Protein AF-A0AB39FQ74-F1 (afdb_monomer_lite)

Structure (mmCIF, N/CA/C/O backbone):
data_AF-A0AB39FQ74-F1
#
_entry.id   AF-A0AB39FQ74-F1
#
loop_
_atom_site.group_PDB
_atom_site.id
_atom_site.type_symbol
_atom_site.label_atom_id
_atom_site.label_alt_id
_atom_site.label_comp_id
_atom_site.label_asym_id
_atom_site.label_entity_id
_atom_site.label_seq_id
_atom_site.pdbx_PDB_ins_code
_atom_site.Cartn_x
_atom_site.Cartn_y
_atom_site.Cartn_z
_atom_site.occupancy
_atom_site.B_iso_or_equiv
_atom_site.auth_seq_id
_atom_site.auth_comp_id
_atom_site.auth_asym_id
_atom_site.auth_atom_id
_atom_site.pdbx_PDB_model_num
ATOM 1 N N . MET A 1 1 ? -8.337 16.599 7.264 1.00 49.94 1 MET A N 1
ATOM 2 C CA . MET A 1 1 ? -7.632 15.663 6.360 1.00 49.94 1 MET A CA 1
ATOM 3 C C . MET A 1 1 ? -7.646 14.293 7.018 1.00 49.94 1 MET A C 1
ATOM 5 O O . MET A 1 1 ? -7.022 14.133 8.057 1.00 49.94 1 MET A O 1
ATOM 9 N N . THR A 1 2 ? -8.428 13.347 6.501 1.00 59.84 2 THR A N 1
ATOM 10 C CA . THR A 1 2 ? -8.538 11.999 7.084 1.00 59.84 2 THR A CA 1
ATOM 11 C C . THR A 1 2 ? -7.344 11.161 6.641 1.00 59.84 2 THR A C 1
ATOM 13 O O . THR A 1 2 ? -7.044 11.108 5.448 1.00 59.84 2 THR A O 1
ATOM 16 N N . SER A 1 3 ? -6.651 10.530 7.587 1.00 83.25 3 SER A N 1
ATOM 17 C CA . SER A 1 3 ? -5.481 9.699 7.286 1.00 83.25 3 SER A CA 1
ATOM 18 C C . SER A 1 3 ? -5.881 8.425 6.526 1.00 83.25 3 SER A C 1
ATOM 20 O O . SER A 1 3 ? -6.978 7.899 6.721 1.00 83.25 3 SER A O 1
ATOM 22 N N . LEU A 1 4 ? -4.997 7.902 5.667 1.00 87.06 4 LEU A N 1
ATOM 23 C CA . LEU A 1 4 ? -5.242 6.660 4.914 1.00 87.06 4 LEU A CA 1
ATOM 24 C C . LEU A 1 4 ? -5.588 5.484 5.847 1.00 87.06 4 LEU A C 1
ATOM 26 O O . LEU A 1 4 ? -6.489 4.707 5.557 1.00 87.06 4 LEU A O 1
ATOM 30 N N . ALA A 1 5 ? -4.939 5.416 7.012 1.00 90.81 5 ALA A N 1
ATOM 31 C CA . ALA A 1 5 ? -5.208 4.414 8.041 1.00 90.81 5 ALA A CA 1
ATOM 32 C C . ALA A 1 5 ? -6.665 4.438 8.533 1.00 90.81 5 ALA A C 1
ATOM 34 O O . ALA A 1 5 ? -7.300 3.391 8.628 1.00 90.81 5 ALA A O 1
ATOM 35 N N . GLN A 1 6 ? -7.223 5.630 8.767 1.00 91.50 6 GLN A N 1
ATOM 36 C CA . GLN A 1 6 ? -8.623 5.784 9.169 1.00 91.50 6 GLN A CA 1
ATOM 37 C C . GLN A 1 6 ? -9.587 5.341 8.068 1.00 91.50 6 GLN A C 1
ATOM 39 O O . GLN A 1 6 ? -10.572 4.675 8.370 1.00 91.50 6 GLN A O 1
ATOM 44 N N . LYS A 1 7 ? -9.298 5.671 6.802 1.00 91.00 7 LYS A N 1
ATOM 45 C CA . LYS A 1 7 ? -10.137 5.246 5.670 1.00 91.00 7 LYS A CA 1
ATOM 46 C C . LYS A 1 7 ? -10.142 3.723 5.490 1.00 91.00 7 LYS A C 1
ATOM 48 O O . LYS A 1 7 ? -11.169 3.165 5.140 1.00 91.00 7 LYS A O 1
ATOM 53 N N . LEU A 1 8 ? -9.017 3.070 5.782 1.00 90.81 8 LEU A N 1
ATOM 54 C CA . LEU A 1 8 ? -8.868 1.613 5.717 1.00 90.81 8 LEU A CA 1
ATOM 55 C C . LEU A 1 8 ? -9.383 0.879 6.970 1.00 90.81 8 LEU A C 1
ATOM 57 O O . LEU A 1 8 ? -9.392 -0.352 6.994 1.00 90.81 8 LEU A O 1
ATOM 61 N N . GLY A 1 9 ? -9.744 1.606 8.036 1.00 91.62 9 GLY A N 1
ATOM 62 C CA . GLY A 1 9 ? -10.085 1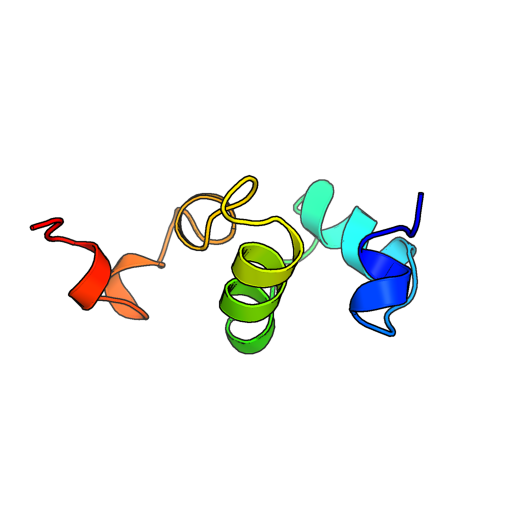.011 9.332 1.00 91.62 9 GLY A CA 1
ATOM 63 C C . GLY A 1 9 ? -8.913 0.270 9.989 1.00 91.62 9 GLY A C 1
ATOM 64 O O . GLY A 1 9 ? -9.125 -0.683 10.735 1.00 91.62 9 GLY A O 1
ATOM 65 N N . LEU A 1 10 ? -7.673 0.670 9.690 1.00 91.88 10 LEU A N 1
ATOM 66 C CA . LEU A 1 10 ? -6.458 0.010 10.163 1.00 91.88 10 LEU A CA 1
ATOM 67 C C . LEU A 1 10 ? -5.675 0.892 11.144 1.00 91.88 10 LEU A C 1
ATOM 69 O O . LEU A 1 10 ? -5.700 2.120 11.040 1.00 91.88 10 LEU A O 1
ATOM 73 N N . PRO A 1 11 ? -4.901 0.290 12.064 1.00 93.00 11 PRO A N 1
ATOM 74 C CA . PRO A 1 11 ? -3.960 1.040 12.885 1.00 93.00 11 PRO A CA 1
ATOM 75 C C . PRO A 1 11 ? -2.920 1.766 12.023 1.00 93.00 11 PRO A C 1
ATOM 77 O O . PRO A 1 11 ? -2.400 1.203 11.059 1.00 93.00 11 PRO A O 1
ATOM 80 N N . VAL A 1 12 ? -2.533 2.985 12.411 1.00 91.25 12 VAL A N 1
ATOM 81 C CA . VAL A 1 12 ? -1.525 3.791 11.687 1.00 91.25 12 VAL A CA 1
ATOM 82 C C . VAL A 1 12 ? -0.203 3.038 11.516 1.00 91.25 12 VAL A C 1
ATOM 84 O O . VAL A 1 12 ? 0.396 3.088 10.447 1.00 91.25 12 VAL A O 1
ATOM 87 N N . GLN A 1 13 ? 0.213 2.258 12.518 1.00 91.81 13 GLN A N 1
ATOM 88 C CA . GLN A 1 13 ? 1.429 1.438 12.447 1.00 91.81 13 GLN A CA 1
ATOM 89 C C . GLN A 1 13 ? 1.375 0.352 11.358 1.00 91.81 13 GLN A C 1
ATOM 91 O O . GLN A 1 13 ? 2.415 -0.113 10.890 1.00 91.81 13 GLN A O 1
ATOM 96 N N . VAL A 1 14 ? 0.175 -0.047 10.920 1.00 92.56 14 VAL A N 1
ATOM 97 C CA . VAL A 1 14 ? 0.006 -0.922 9.754 1.00 92.56 14 VAL A CA 1
ATOM 98 C C . VAL A 1 14 ? 0.428 -0.227 8.484 1.00 92.56 14 VAL A C 1
ATOM 100 O O . VAL A 1 14 ? 1.329 -0.710 7.798 1.00 92.56 14 VAL A O 1
ATOM 103 N N . VAL A 1 15 ? -0.137 0.949 8.252 1.00 91.25 15 VAL A N 1
ATOM 104 C CA . VAL A 1 15 ? 0.153 1.753 7.068 1.00 91.25 15 VAL A CA 1
ATOM 105 C C . VAL A 1 15 ? 1.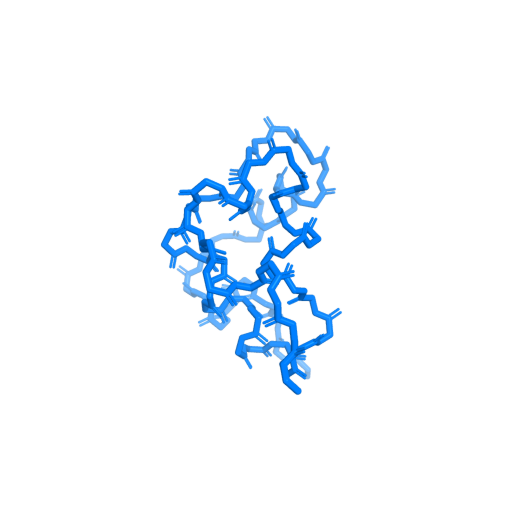599 2.256 7.074 1.00 91.25 15 VAL A C 1
ATOM 107 O O . VAL A 1 15 ? 2.272 2.171 6.052 1.00 91.25 15 VAL A O 1
ATOM 110 N N . SER A 1 16 ? 2.130 2.693 8.220 1.00 91.00 16 SER A N 1
ATOM 111 C CA . SER A 1 16 ? 3.548 3.064 8.333 1.00 91.00 16 SER A CA 1
ATOM 112 C C . SER A 1 16 ? 4.487 1.883 8.097 1.00 91.00 16 SER A C 1
ATOM 114 O O . SER A 1 16 ? 5.536 2.074 7.494 1.00 91.00 16 SER A O 1
ATOM 116 N N . GLY A 1 17 ? 4.126 0.666 8.519 1.00 92.19 17 GLY A N 1
ATOM 117 C CA . GLY A 1 17 ?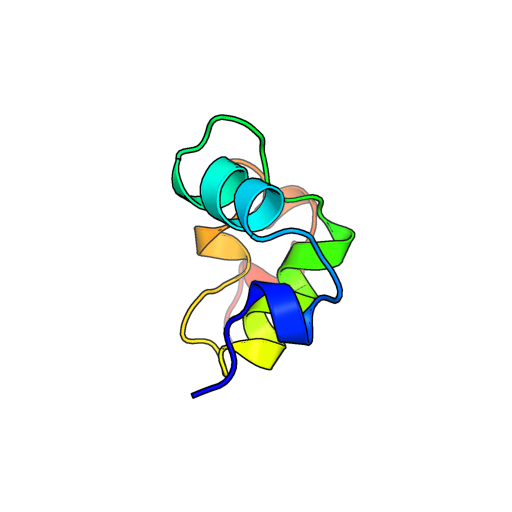 4.923 -0.529 8.223 1.00 92.19 17 GLY A CA 1
ATOM 118 C C . GLY A 1 17 ? 4.987 -0.838 6.725 1.00 92.19 17 GLY A C 1
ATOM 119 O O . GLY A 1 17 ? 6.038 -1.223 6.223 1.00 92.19 17 GLY A O 1
ATOM 120 N N . TRP A 1 18 ? 3.891 -0.604 5.999 1.00 92.44 18 TRP A N 1
ATOM 121 C CA . TRP A 1 18 ? 3.884 -0.694 4.538 1.00 92.44 18 TRP A CA 1
ATOM 122 C C . TRP A 1 18 ? 4.761 0.375 3.890 1.00 92.44 18 TRP A C 1
ATOM 124 O O . TRP A 1 18 ? 5.575 0.055 3.033 1.00 92.44 18 TRP A O 1
ATOM 134 N N . ALA A 1 19 ? 4.644 1.629 4.333 1.00 87.19 19 ALA A N 1
ATOM 135 C CA . ALA A 1 19 ? 5.451 2.733 3.812 1.00 87.19 19 ALA A CA 1
ATOM 136 C C . ALA A 1 19 ? 6.955 2.550 4.087 1.00 87.19 19 ALA A C 1
ATOM 138 O O . ALA A 1 19 ? 7.783 2.941 3.272 1.00 87.19 19 ALA A O 1
ATOM 139 N N . ALA A 1 20 ? 7.305 1.933 5.217 1.00 89.94 20 ALA A N 1
ATOM 140 C CA . ALA A 1 20 ? 8.681 1.602 5.575 1.00 89.94 20 ALA A CA 1
ATOM 141 C C . ALA A 1 20 ? 9.205 0.325 4.889 1.00 89.94 20 ALA A C 1
ATOM 143 O O . ALA A 1 20 ? 10.366 -0.026 5.081 1.00 89.94 20 ALA A O 1
ATOM 144 N N . GLY A 1 21 ? 8.363 -0.406 4.148 1.00 87.44 21 GLY A N 1
ATOM 145 C CA . GLY A 1 21 ? 8.736 -1.664 3.495 1.00 87.44 21 GLY A CA 1
ATOM 146 C C . GLY A 1 21 ? 8.995 -2.830 4.456 1.00 87.44 21 GLY A C 1
ATOM 147 O O . GLY A 1 21 ? 9.467 -3.878 4.029 1.00 87.44 21 GLY A O 1
ATOM 148 N N . THR A 1 22 ? 8.674 -2.692 5.749 1.00 90.12 22 THR A N 1
ATOM 149 C CA . THR A 1 22 ? 8.895 -3.759 6.746 1.00 90.12 22 THR A CA 1
ATOM 150 C C . THR A 1 22 ? 7.951 -4.940 6.554 1.00 90.12 22 THR A C 1
ATOM 152 O O . THR A 1 22 ? 8.237 -6.052 6.993 1.00 90.12 22 THR A O 1
ATOM 155 N N . ARG A 1 23 ? 6.819 -4.708 5.886 1.00 88.19 23 ARG A N 1
ATOM 156 C CA . ARG A 1 23 ? 5.895 -5.740 5.420 1.00 88.19 23 ARG A CA 1
ATOM 157 C C . ARG A 1 23 ? 5.285 -5.329 4.082 1.00 88.19 23 ARG A C 1
ATOM 159 O O . ARG A 1 23 ? 4.933 -4.157 3.927 1.00 88.19 23 ARG A O 1
ATOM 166 N N . PRO A 1 24 ? 5.087 -6.269 3.145 1.00 88.62 24 PRO A N 1
ATOM 167 C CA . PRO A 1 24 ? 4.417 -5.963 1.892 1.00 88.62 24 PRO A CA 1
ATOM 168 C C . PRO A 1 24 ? 2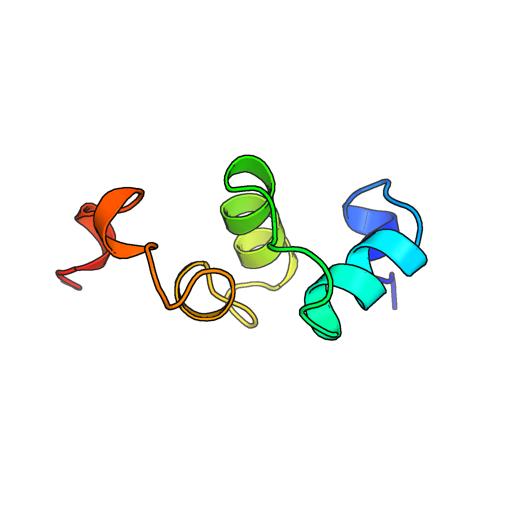.952 -5.587 2.134 1.00 88.62 24 PRO A C 1
ATOM 170 O O . PRO A 1 24 ? 2.306 -6.070 3.074 1.00 88.62 24 PRO A O 1
ATOM 173 N N . VAL A 1 25 ? 2.409 -4.741 1.259 1.00 93.69 25 VAL A N 1
ATOM 174 C CA . VAL A 1 25 ? 0.970 -4.469 1.235 1.00 93.69 25 VAL A CA 1
ATOM 175 C C . VAL A 1 25 ? 0.242 -5.730 0.758 1.00 93.69 25 VAL A C 1
ATOM 177 O O . VAL A 1 25 ? 0.604 -6.277 -0.291 1.00 93.69 25 VAL A O 1
ATOM 180 N N . PRO A 1 26 ? -0.773 -6.219 1.496 1.00 93.75 26 PRO A N 1
ATOM 181 C CA . PRO A 1 26 ? -1.590 -7.336 1.043 1.00 93.75 26 PRO A CA 1
ATOM 182 C C . PRO A 1 26 ? -2.286 -7.003 -0.275 1.00 93.75 26 PRO A C 1
ATOM 184 O O . PRO A 1 26 ? -2.837 -5.913 -0.417 1.00 93.75 26 PRO A O 1
ATOM 187 N N . ILE A 1 27 ? -2.346 -7.968 -1.193 1.00 93.75 27 ILE A N 1
ATOM 188 C CA . ILE A 1 27 ? -2.946 -7.810 -2.531 1.00 93.75 27 ILE A CA 1
ATOM 189 C C . ILE A 1 27 ? -4.347 -7.185 -2.461 1.00 93.75 27 ILE A C 1
ATOM 191 O O . ILE A 1 27 ? -4.642 -6.239 -3.188 1.00 93.75 27 ILE A O 1
ATOM 195 N N . ILE A 1 28 ? -5.179 -7.661 -1.525 1.00 90.94 28 ILE A N 1
ATOM 196 C CA . ILE A 1 28 ? -6.559 -7.191 -1.334 1.00 90.94 28 ILE A CA 1
ATOM 197 C C . ILE A 1 28 ? -6.656 -5.697 -0.976 1.00 90.94 28 ILE A C 1
ATOM 199 O O . ILE A 1 28 ? -7.681 -5.076 -1.220 1.00 90.94 28 ILE A O 1
ATOM 203 N N . ARG A 1 29 ? -5.590 -5.106 -0.420 1.00 94.50 29 ARG A N 1
ATOM 204 C CA . ARG A 1 29 ? -5.537 -3.688 -0.034 1.00 94.50 29 ARG A CA 1
ATOM 205 C C . ARG A 1 29 ? -4.991 -2.789 -1.136 1.00 94.50 29 ARG A C 1
ATOM 207 O O . ARG A 1 29 ? -5.173 -1.582 -1.064 1.00 94.50 29 ARG A O 1
ATOM 214 N N . CYS A 1 30 ? -4.318 -3.335 -2.147 1.00 95.06 30 CYS A N 1
ATOM 215 C CA . CYS A 1 30 ? -3.668 -2.509 -3.162 1.00 95.06 30 CYS A CA 1
ATOM 216 C C . CYS A 1 30 ? -4.671 -1.754 -4.040 1.00 95.06 30 CYS A C 1
ATOM 218 O O . CYS A 1 30 ? -4.452 -0.577 -4.308 1.00 95.06 30 CYS A O 1
ATOM 220 N N . VAL A 1 31 ? -5.763 -2.408 -4.454 1.00 94.31 31 VAL A N 1
ATOM 221 C CA . VAL A 1 31 ? -6.851 -1.754 -5.208 1.00 94.31 31 VAL A CA 1
ATOM 222 C C . VAL A 1 31 ? -7.505 -0.671 -4.347 1.00 94.31 31 VAL A C 1
ATOM 224 O O . VAL A 1 31 ? -7.599 0.474 -4.765 1.00 94.31 31 VAL A O 1
ATOM 227 N N . GLU A 1 32 ? -7.861 -1.012 -3.107 1.00 94.88 32 GLU A N 1
ATOM 228 C CA . GLU A 1 32 ? -8.508 -0.093 -2.163 1.00 94.88 32 GLU A CA 1
ATOM 229 C C . GLU A 1 32 ? -7.654 1.162 -1.901 1.00 94.88 32 GLU A C 1
ATOM 231 O O . GLU A 1 32 ? -8.158 2.281 -1.914 1.00 94.88 32 GLU A O 1
ATOM 236 N N . ILE A 1 33 ? -6.340 1.009 -1.709 1.00 94.50 33 ILE A N 1
ATOM 237 C CA . ILE A 1 33 ? -5.426 2.148 -1.534 1.00 94.50 33 ILE A CA 1
ATOM 238 C C . ILE A 1 33 ? -5.377 3.016 -2.798 1.00 94.50 33 ILE A C 1
ATOM 240 O O . ILE A 1 33 ? -5.377 4.243 -2.689 1.00 94.50 33 ILE A O 1
ATOM 244 N N . GLU A 1 34 ? -5.349 2.411 -3.985 1.00 94.69 34 GLU A N 1
ATOM 245 C CA . GLU A 1 34 ? -5.345 3.148 -5.251 1.00 94.69 34 GLU A CA 1
ATOM 246 C C . GLU A 1 34 ? -6.619 3.980 -5.434 1.00 94.69 34 GLU A C 1
ATOM 248 O O . GLU A 1 34 ? -6.537 5.171 -5.738 1.00 94.69 34 GLU A O 1
ATOM 253 N N . GLU A 1 35 ? -7.787 3.415 -5.132 1.00 93.81 35 GLU A N 1
ATOM 254 C CA . GLU A 1 35 ? -9.068 4.130 -5.175 1.00 93.81 35 GLU A CA 1
ATOM 255 C C . GLU A 1 35 ? -9.134 5.255 -4.132 1.00 93.81 35 GLU A C 1
ATOM 257 O O . GLU A 1 35 ? -9.483 6.394 -4.449 1.00 93.81 35 GLU A O 1
ATOM 262 N N . LEU A 1 36 ? -8.730 4.982 -2.886 1.00 93.81 36 LEU A N 1
ATOM 263 C CA . LEU A 1 36 ? -8.755 5.964 -1.793 1.00 93.81 36 LEU A CA 1
ATOM 264 C C . LEU A 1 36 ? -7.785 7.134 -1.996 1.00 93.81 36 LEU A C 1
ATOM 266 O O . LEU A 1 36 ? -7.969 8.195 -1.378 1.00 93.81 36 LEU A O 1
ATOM 270 N N . THR A 1 37 ? -6.748 6.925 -2.809 1.00 92.25 37 THR A N 1
ATOM 271 C CA . THR A 1 37 ? -5.765 7.942 -3.204 1.00 92.25 37 THR A CA 1
ATOM 272 C C . THR A 1 37 ? -6.065 8.559 -4.568 1.00 92.25 37 THR A C 1
ATOM 274 O O . THR A 1 37 ? -5.322 9.442 -4.992 1.00 92.25 37 THR A O 1
ATOM 277 N N . GLY A 1 38 ? -7.137 8.136 -5.248 1.00 91.62 38 GLY A N 1
ATOM 278 C CA . GLY A 1 38 ? -7.497 8.631 -6.577 1.00 91.62 38 GLY A CA 1
ATOM 279 C C . GLY A 1 38 ? -6.394 8.407 -7.613 1.00 91.62 38 GLY A C 1
ATOM 280 O O . GLY A 1 38 ? -6.154 9.277 -8.444 1.00 91.62 38 GLY A O 1
ATOM 281 N N . GLY A 1 39 ? -5.663 7.293 -7.513 1.00 92.81 39 GLY A N 1
ATOM 282 C CA . GLY A 1 39 ? -4.518 6.990 -8.374 1.00 92.81 39 GLY A CA 1
ATOM 283 C C . GLY A 1 39 ? -3.208 7.683 -7.983 1.00 92.81 39 GLY A C 1
ATOM 284 O O . GLY A 1 39 ? -2.202 7.484 -8.658 1.00 92.81 39 GLY A O 1
ATOM 285 N N . GLY A 1 40 ? -3.171 8.453 -6.888 1.00 92.25 40 GLY A N 1
ATOM 286 C CA . GLY A 1 40 ? -1.926 9.032 -6.367 1.00 92.25 40 GLY A CA 1
ATOM 287 C C . GLY A 1 40 ? -0.921 7.979 -5.881 1.00 92.25 40 GLY A C 1
ATOM 288 O O . GLY A 1 40 ? 0.286 8.213 -5.914 1.00 92.25 40 GLY A O 1
ATOM 289 N N . VAL A 1 41 ? -1.416 6.812 -5.459 1.00 92.56 41 VAL A N 1
ATOM 290 C CA . VAL A 1 41 ? -0.621 5.611 -5.195 1.00 92.56 41 VAL A CA 1
ATOM 291 C C . VAL A 1 41 ? -1.218 4.461 -5.991 1.00 92.56 41 VAL A C 1
ATOM 293 O O . VAL A 1 41 ? -2.358 4.083 -5.766 1.00 92.56 41 VAL A O 1
ATOM 296 N N . THR A 1 42 ? -0.449 3.879 -6.900 1.00 94.50 42 THR A N 1
ATOM 297 C CA . THR A 1 42 ? -0.923 2.803 -7.775 1.00 94.50 42 THR A CA 1
ATOM 298 C C . THR A 1 42 ? -0.558 1.419 -7.251 1.00 94.50 42 THR A C 1
ATOM 300 O O . THR A 1 42 ? 0.443 1.232 -6.556 1.00 94.50 42 THR A O 1
ATOM 303 N N . ARG A 1 43 ? -1.307 0.394 -7.661 1.00 94.38 43 ARG A N 1
ATOM 304 C CA . ARG A 1 43 ? -0.997 -1.021 -7.397 1.00 94.38 43 ARG A CA 1
ATOM 305 C C . ARG A 1 43 ? 0.409 -1.406 -7.859 1.00 94.38 43 ARG A C 1
ATOM 307 O O . ARG A 1 43 ? 1.082 -2.171 -7.173 1.00 94.38 43 ARG A O 1
ATOM 314 N N . LYS A 1 44 ? 0.871 -0.826 -8.975 1.00 94.00 44 LYS A N 1
ATOM 315 C CA . LYS A 1 44 ? 2.238 -1.000 -9.498 1.00 94.00 44 LYS A CA 1
ATOM 316 C C . LYS A 1 44 ? 3.292 -0.452 -8.534 1.00 94.00 44 LYS A C 1
ATOM 318 O O . LYS A 1 44 ? 4.311 -1.096 -8.327 1.00 94.00 44 LYS A O 1
ATOM 323 N N . GLN A 1 45 ? 3.035 0.705 -7.920 1.00 92.38 45 GLN A N 1
ATOM 324 C CA . GLN A 1 45 ? 3.925 1.291 -6.909 1.00 92.38 45 GLN A CA 1
ATOM 325 C C . GLN A 1 45 ? 3.907 0.507 -5.594 1.00 92.38 45 GLN A C 1
ATOM 327 O O . GLN A 1 45 ? 4.934 0.403 -4.935 1.00 92.38 45 GLN A O 1
ATOM 332 N N . LEU A 1 46 ? 2.754 -0.046 -5.208 1.00 93.19 46 LEU A N 1
ATOM 333 C CA . LEU A 1 46 ? 2.628 -0.830 -3.976 1.00 93.19 46 LEU A CA 1
ATOM 334 C C . LEU A 1 46 ? 3.271 -2.217 -4.075 1.00 93.19 46 LEU A C 1
ATOM 336 O O . LEU A 1 46 ? 3.706 -2.750 -3.056 1.00 93.19 46 LEU A O 1
ATOM 340 N N . ARG A 1 47 ? 3.283 -2.821 -5.269 1.00 92.81 47 ARG A N 1
ATOM 341 C CA . ARG A 1 47 ? 3.800 -4.177 -5.507 1.00 92.81 47 ARG A CA 1
ATOM 342 C C . ARG A 1 47 ? 4.680 -4.220 -6.762 1.00 92.81 47 ARG A C 1
ATOM 344 O O . ARG A 1 47 ? 4.301 -4.849 -7.750 1.00 92.81 47 ARG A O 1
ATOM 351 N N . PRO A 1 48 ? 5.838 -3.540 -6.754 1.00 91.75 48 PRO A N 1
ATOM 352 C CA . PRO A 1 48 ? 6.667 -3.388 -7.945 1.00 91.75 48 PRO A CA 1
ATOM 353 C C . PRO A 1 48 ? 7.215 -4.714 -8.478 1.00 91.75 48 PRO A C 1
ATOM 355 O O . PRO A 1 48 ? 7.471 -4.788 -9.670 1.00 91.75 48 PRO A O 1
ATOM 358 N N . ASP A 1 49 ? 7.345 -5.745 -7.640 1.00 91.81 49 ASP A N 1
ATOM 359 C CA . ASP A 1 49 ? 8.018 -7.007 -7.983 1.00 91.81 49 ASP A CA 1
ATOM 360 C C . ASP A 1 49 ? 7.098 -8.095 -8.558 1.00 91.81 49 ASP A C 1
ATOM 362 O O . ASP A 1 49 ? 7.571 -9.108 -9.072 1.00 91.81 49 ASP A O 1
ATOM 366 N N . ASP A 1 50 ? 5.780 -7.943 -8.431 1.00 93.50 50 ASP A N 1
ATOM 367 C CA . ASP A 1 50 ? 4.834 -8.995 -8.809 1.00 93.50 50 ASP A CA 1
ATOM 368 C C . ASP A 1 50 ? 3.447 -8.491 -9.236 1.00 93.50 50 ASP A C 1
ATOM 370 O O . ASP A 1 50 ? 2.573 -9.308 -9.546 1.00 93.50 50 ASP A O 1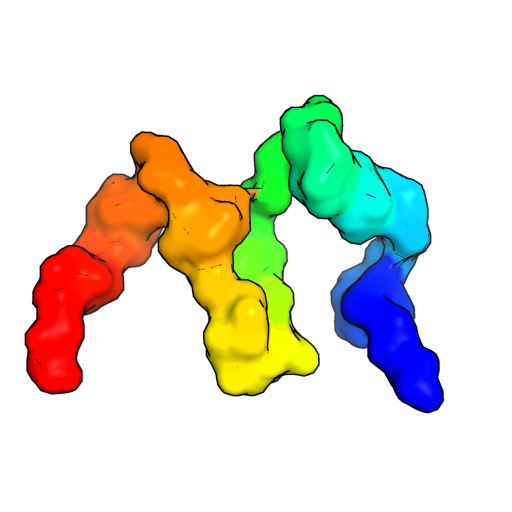
ATOM 374 N N . TRP A 1 51 ? 3.233 -7.171 -9.354 1.00 94.06 51 TRP A N 1
ATOM 375 C CA . TRP A 1 51 ? 1.957 -6.618 -9.831 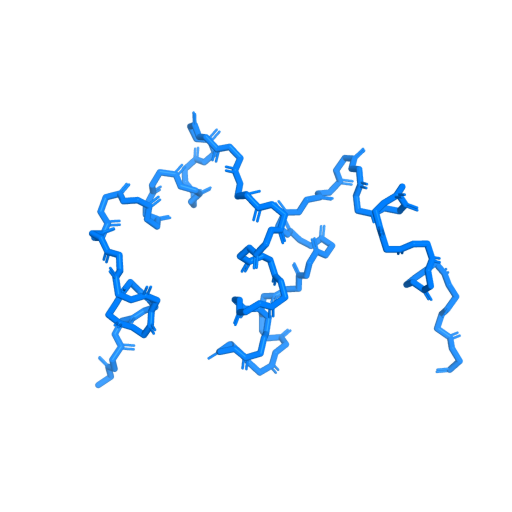1.00 94.06 51 TRP A CA 1
ATOM 376 C C . TRP A 1 51 ? 1.515 -7.236 -11.162 1.00 94.06 51 TRP A C 1
ATOM 378 O O . TRP A 1 51 ? 0.331 -7.492 -11.346 1.00 94.06 51 TRP A O 1
ATOM 388 N N . TRP A 1 52 ? 2.445 -7.523 -12.079 1.00 93.56 52 TRP A N 1
ATOM 389 C CA . TRP A 1 52 ? 2.133 -8.053 -13.410 1.00 93.56 52 TRP A CA 1
ATOM 390 C C . TRP A 1 52 ? 1.636 -9.496 -13.385 1.00 93.56 52 TRP A C 1
ATOM 392 O O . TRP A 1 52 ? 1.070 -9.953 -14.377 1.00 93.56 52 TRP A O 1
ATOM 402 N N . GLN A 1 53 ? 1.905 -10.241 -12.313 1.00 95.12 53 GLN A N 1
ATOM 403 C CA . GLN A 1 53 ? 1.424 -11.613 -12.139 1.00 95.12 53 GLN A CA 1
ATOM 404 C C . GLN A 1 53 ? -0.008 -11.623 -11.602 1.00 95.12 53 GLN A C 1
ATOM 406 O O . GLN A 1 53 ? -0.767 -12.536 -11.905 1.00 95.12 53 GLN A O 1
ATOM 411 N N . ILE A 1 54 ? -0.367 -10.598 -10.829 1.00 94.06 54 ILE A N 1
ATOM 412 C CA . ILE A 1 54 ? -1.651 -10.500 -10.125 1.00 94.06 54 ILE A CA 1
ATOM 413 C C . ILE A 1 54 ? -2.673 -9.714 -10.933 1.00 94.06 54 ILE A C 1
ATOM 415 O O . ILE A 1 54 ? -3.832 -10.106 -10.988 1.00 94.06 54 ILE A O 1
ATOM 419 N N . TRP A 1 55 ? -2.225 -8.633 -11.566 1.00 93.62 55 TRP A N 1
ATOM 420 C CA . TRP A 1 55 ? -3.017 -7.775 -12.439 1.00 93.62 55 TRP A CA 1
ATOM 421 C C . TRP A 1 55 ? -2.377 -7.725 -13.835 1.00 93.62 55 TRP A C 1
ATOM 423 O O . TRP A 1 55 ? -1.809 -6.695 -14.229 1.00 93.62 55 TRP A O 1
ATOM 433 N N . PRO A 1 56 ? -2.370 -8.845 -14.585 1.00 93.00 56 PRO A N 1
ATOM 434 C CA . PRO A 1 56 ? -1.808 -8.891 -15.933 1.00 93.00 56 PRO A CA 1
ATOM 435 C C . PRO A 1 56 ? -2.491 -7.914 -16.901 1.00 93.00 56 PRO A C 1
ATOM 437 O O . PRO A 1 56 ? -1.841 -7.442 -17.831 1.00 93.00 56 PRO A O 1
ATOM 440 N N . GLU A 1 57 ? -3.751 -7.550 -16.658 1.00 92.75 57 GLU A N 1
ATOM 441 C CA . GLU A 1 57 ? -4.499 -6.540 -17.411 1.00 92.75 57 GLU A CA 1
ATOM 442 C C . GLU A 1 57 ? -3.835 -5.156 -17.380 1.00 92.75 57 GLU A C 1
ATOM 444 O O . GLU A 1 57 ? -3.991 -4.382 -18.314 1.00 92.75 57 GLU A O 1
ATOM 449 N N . LEU A 1 58 ? -3.016 -4.854 -16.366 1.00 89.69 58 LEU A N 1
ATOM 450 C CA . LEU A 1 58 ? -2.297 -3.580 -16.272 1.00 89.69 58 LEU A CA 1
ATOM 451 C C . LEU A 1 58 ? -1.016 -3.528 -17.127 1.00 89.69 58 LEU A C 1
ATOM 453 O O . LEU A 1 58 ? -0.327 -2.499 -17.121 1.00 89.69 58 LEU A O 1
ATOM 457 N N . ARG A 1 59 ? -0.634 -4.627 -17.800 1.00 86.88 59 ARG A N 1
ATOM 458 C CA . ARG A 1 59 ? 0.569 -4.691 -18.655 1.00 86.88 59 ARG A CA 1
ATOM 459 C C . ARG A 1 59 ? 0.409 -3.904 -19.954 1.00 86.88 59 ARG A C 1
ATOM 461 O O . ARG A 1 59 ? 1.404 -3.393 -20.456 1.00 86.88 59 ARG A O 1
ATOM 468 N N . GLY A 1 60 ? -0.812 -3.803 -20.472 1.00 76.56 60 GLY A N 1
ATOM 469 C CA . GLY A 1 60 ? -1.153 -2.982 -21.628 1.00 76.56 60 GLY A CA 1
ATOM 470 C C . GLY A 1 60 ? -2.101 -1.880 -21.187 1.00 76.56 60 GLY A C 1
ATOM 471 O O . GLY A 1 60 ? -3.211 -2.174 -20.762 1.00 76.56 60 GLY A O 1
ATOM 472 N N . GLY A 1 61 ? -1.643 -0.631 -21.234 1.00 62.44 61 GLY A N 1
ATOM 473 C CA . GLY A 1 61 ? -2.570 0.494 -21.281 1.00 62.44 61 GLY A CA 1
ATOM 474 C C . GLY A 1 61 ? -3.080 0.604 -22.712 1.00 62.44 61 GLY A C 1
ATOM 475 O O . GLY A 1 61 ? -2.252 0.661 -23.622 1.00 62.44 61 GLY A O 1
ATOM 476 N N . ASP A 1 62 ? -4.396 0.564 -22.889 1.00 45.22 62 ASP A N 1
ATOM 477 C CA . ASP A 1 62 ? -5.049 1.233 -24.017 1.00 45.22 62 ASP A CA 1
ATOM 478 C C . ASP A 1 62 ? -5.122 2.735 -23.698 1.00 45.22 62 ASP A C 1
ATOM 480 O O . ASP A 1 62 ? -5.456 3.057 -22.528 1.00 45.22 62 ASP A O 1
#

Organism: NCBI:txid546114

Radius of gyration: 12.08 Å; chains: 1; bounding box: 19×27×37 Å

pLDDT: mean 89.34, std 9.83, range [45.22, 95.12]

InterPro domains:
  IPR010982 Lambda repressor-like, DNA-binding domain superfamily [G3DSA:1.10.260.40] (1-54)
  IPR010982 Lambda repressor-like, DNA-binding domain superfamily [SSF47413] (2-52)
  IPR031856 Bacterial antitoxin YdaS-like [PF15943] (2-53)

Foldseek 3Di:
DDDPCVVVVHDPVVVVCLVVVVDQDDPVCQVVSCVVCVNPRHSCNRCVPCSCVVPVVVVDDD

Secondary structure (DSSP, 8-state):
---HHHHTT--HHHHHHHHTTSSPPPHHHHHHHHHHTTTSS-HHHH-TTTHHHH-GGGGS--

Sequence (62 aa):
MTSLAQKLGLPVQVVSGWAAGTRPVPIIRCVEIEELTGGGVTRKQLRPDDWWQIWPELRGGD